Protein AF-A0A2K5D3Q5-F1 (afdb_monomer)

Solvent-accessible surface area (backbone atoms only — not comparable to full-atom values): 10890 Å² total; per-residue (Å²): 97,66,44,72,48,100,83,74,31,45,28,37,72,37,26,34,32,84,52,78,90,65,88,52,67,44,72,26,24,36,39,45,35,78,87,76,42,31,40,34,29,20,80,49,56,71,89,82,46,66,90,85,68,71,68,74,47,73,44,48,34,76,45,42,78,48,57,44,85,26,39,90,82,35,78,90,40,65,42,20,30,33,39,35,36,80,98,44,70,41,45,36,28,30,90,38,69,65,20,32,52,50,48,43,51,55,50,47,54,48,34,63,68,57,48,74,77,74,76,83,72,74,87,84,74,82,89,82,90,84,90,86,89,85,90,76,95,75,79,46,69,47,75,48,74,61,98,88,43,83,42,79,45,76,63,74,89,87,85,86,78,91,83,88,84,88,86,88,80,90,78,87,134

InterPro domains:
  IPR001849 Pleckstrin homology domain [PF00169] (10-112)
  IPR001849 Pleckstrin homology domain [PS50003] (7-112)
  IPR001849 Pleckstrin homology domain [SM00233] (8-114)
  IPR011993 PH-like domain superfamily [G3DSA:2.30.29.30] (9-110)
  IPR051707 Phosphoinositide-Interacting Signal Transduction Regulators [PTHR14336] (1-159)

Secondary structure (DSSP, 8-state):
--EE-TTS-EEEEEEE-SSTT----EEEEEEEETTTTEEEEESS-TTTSPTTPPPSEEEEGGGEEEEEE-TTT-TTSTTEEEEEETTEEEEEE-SSHHHHHHHHHHHHHHHHHHS---------S--------------EEEEEEETTEEEEEEE------------------

Structure (mmCIF, N/CA/C/O backbone):
data_AF-A0A2K5D3Q5-F1
#
_entry.id   AF-A0A2K5D3Q5-F1
#
loop_
_atom_site.group_PDB
_atom_site.id
_atom_site.type_symbol
_atom_site.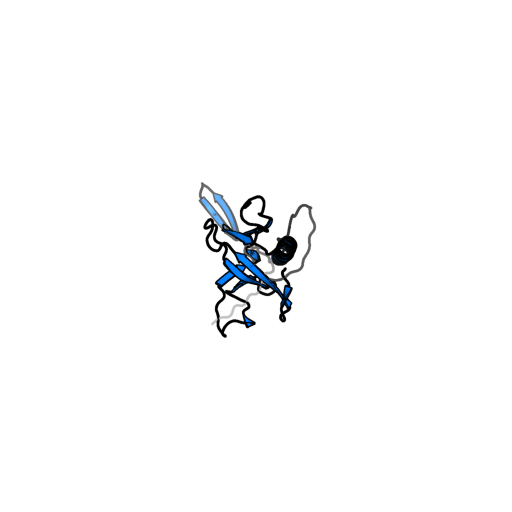label_atom_id
_atom_site.label_alt_id
_atom_site.label_comp_id
_atom_site.label_asym_id
_atom_site.label_entity_id
_atom_site.label_seq_id
_atom_site.pdbx_PDB_ins_code
_atom_site.Cartn_x
_atom_site.Cartn_y
_atom_site.Cartn_z
_atom_site.occupancy
_atom_site.B_iso_or_equiv
_atom_site.auth_seq_id
_atom_site.auth_comp_id
_atom_site.auth_asym_id
_atom_site.auth_atom_id
_atom_site.pdbx_PDB_model_num
ATOM 1 N N . MET A 1 1 ? 4.544 7.519 -7.514 1.00 85.88 1 MET A N 1
ATOM 2 C CA . MET A 1 1 ? 3.302 8.235 -7.151 1.00 85.88 1 MET A CA 1
ATOM 3 C C . MET A 1 1 ? 2.091 7.379 -7.512 1.00 85.88 1 MET A C 1
ATOM 5 O O . MET A 1 1 ? 2.106 6.798 -8.604 1.00 85.88 1 MET A O 1
ATOM 9 N N . PRO A 1 2 ? 1.068 7.256 -6.643 1.00 93.38 2 PRO A N 1
ATOM 10 C CA . PRO A 1 2 ? -0.207 6.650 -7.013 1.00 93.38 2 PRO A CA 1
ATOM 11 C C . PRO A 1 2 ? -0.912 7.477 -8.096 1.00 93.38 2 PRO A C 1
ATOM 13 O O . PRO A 1 2 ? -0.854 8.702 -8.100 1.00 93.38 2 PRO A O 1
ATOM 16 N N . TYR A 1 3 ? -1.622 6.817 -9.004 1.00 95.69 3 TYR A N 1
ATOM 17 C CA . TYR A 1 3 ? -2.413 7.457 -10.054 1.00 95.69 3 TYR A CA 1
ATOM 18 C C . TYR A 1 3 ? -3.775 6.780 -10.205 1.00 95.69 3 TYR A C 1
ATOM 20 O O . TYR A 1 3 ? -4.036 5.727 -9.626 1.00 95.69 3 TYR A O 1
ATOM 28 N N . VAL A 1 4 ? -4.674 7.396 -10.969 1.00 95.12 4 VAL A N 1
ATOM 29 C CA . VAL A 1 4 ? -6.028 6.875 -11.191 1.00 95.12 4 VAL A CA 1
ATOM 30 C C . VAL A 1 4 ? -6.064 6.034 -12.470 1.00 95.12 4 VAL A C 1
ATOM 32 O O . VAL A 1 4 ? -5.652 6.504 -13.529 1.00 95.12 4 VAL A O 1
ATOM 35 N N . ASP A 1 5 ? -6.543 4.790 -12.384 1.00 91.19 5 ASP A N 1
ATOM 36 C CA . ASP A 1 5 ? -6.741 3.924 -13.550 1.00 91.19 5 ASP A CA 1
ATOM 37 C C . ASP A 1 5 ? -8.008 4.293 -14.349 1.00 91.19 5 ASP A C 1
ATOM 39 O O . ASP A 1 5 ? -8.815 5.141 -13.965 1.00 91.19 5 ASP A O 1
ATOM 43 N N . ARG A 1 6 ? -8.237 3.600 -15.473 1.00 90.12 6 ARG A N 1
ATOM 44 C CA . ARG A 1 6 ? -9.434 3.793 -16.320 1.00 90.12 6 ARG A CA 1
ATOM 45 C C . ARG A 1 6 ? -10.759 3.471 -15.613 1.00 90.12 6 ARG A C 1
ATOM 47 O O . ARG A 1 6 ? -11.814 3.826 -16.125 1.00 90.12 6 ARG A O 1
ATOM 54 N N . GLN A 1 7 ? -10.718 2.781 -14.475 1.00 89.38 7 GLN A N 1
ATOM 55 C CA . GLN A 1 7 ? -11.885 2.413 -13.672 1.00 89.38 7 GLN A CA 1
ATOM 56 C C . GLN A 1 7 ? -12.115 3.395 -12.511 1.00 89.38 7 GLN A C 1
ATOM 58 O O . GLN A 1 7 ? -12.991 3.162 -11.678 1.00 89.38 7 GLN A O 1
ATOM 63 N N . ASN A 1 8 ? -11.383 4.514 -12.476 1.00 92.25 8 ASN A N 1
ATOM 64 C CA . ASN A 1 8 ? -11.398 5.503 -11.398 1.00 92.25 8 ASN A CA 1
ATOM 65 C C . ASN A 1 8 ? -10.928 4.952 -10.042 1.00 92.25 8 ASN A C 1
ATOM 67 O O . ASN A 1 8 ? -11.398 5.395 -8.992 1.00 92.25 8 ASN A O 1
ATOM 71 N N . ARG A 1 9 ? -10.001 3.989 -10.049 1.00 95.12 9 ARG A N 1
ATOM 72 C CA . ARG A 1 9 ? -9.375 3.449 -8.836 1.00 95.12 9 ARG A CA 1
ATOM 73 C C . ARG A 1 9 ? -7.964 3.982 -8.696 1.00 95.12 9 ARG A C 1
ATOM 75 O O . ARG A 1 9 ? -7.273 4.194 -9.688 1.00 95.12 9 ARG A O 1
ATOM 82 N N . ILE A 1 10 ? -7.529 4.177 -7.458 1.00 96.94 10 ILE A N 1
ATOM 83 C CA . ILE A 1 10 ? -6.165 4.624 -7.174 1.00 96.94 10 ILE A CA 1
ATOM 84 C C . ILE A 1 10 ? -5.244 3.405 -7.259 1.00 96.94 10 ILE A C 1
ATOM 86 O O . ILE A 1 10 ? -5.548 2.362 -6.689 1.00 96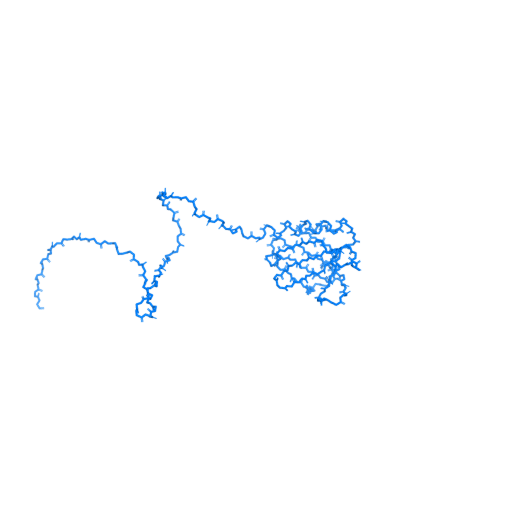.94 10 ILE A O 1
ATOM 90 N N . CYS A 1 11 ? -4.134 3.505 -7.975 1.00 97.44 11 CYS A N 1
ATOM 91 C CA . CYS A 1 11 ? -3.243 2.386 -8.251 1.00 97.44 11 CYS A CA 1
ATOM 92 C C . CYS A 1 11 ? -1.793 2.841 -8.441 1.00 97.44 11 CYS A C 1
ATOM 94 O O . CYS A 1 11 ? -1.518 4.022 -8.640 1.00 97.44 11 CYS A O 1
ATOM 96 N N . GLY A 1 12 ? -0.850 1.907 -8.375 1.00 97.44 12 GLY A N 1
ATOM 97 C CA . GLY A 1 12 ? 0.566 2.193 -8.589 1.00 97.44 12 GLY A CA 1
ATOM 98 C C . GLY A 1 12 ? 1.470 1.104 -8.027 1.00 97.44 12 GLY A C 1
ATOM 99 O O . GLY A 1 12 ? 1.002 0.157 -7.398 1.00 97.44 12 GLY A O 1
ATOM 100 N N . PHE A 1 13 ? 2.773 1.226 -8.267 1.00 97.62 13 PHE A N 1
ATOM 101 C CA . PHE A 1 13 ? 3.750 0.279 -7.738 1.00 97.62 13 PHE A CA 1
ATOM 102 C C . PHE A 1 13 ? 4.190 0.662 -6.329 1.00 97.62 13 PHE A C 1
ATOM 104 O O . PHE A 1 13 ? 4.435 1.833 -6.054 1.00 97.62 13 PHE A O 1
ATOM 111 N N . LEU A 1 14 ? 4.328 -0.350 -5.480 1.00 97.75 14 LEU A N 1
ATOM 112 C CA . LEU A 1 14 ? 4.961 -0.277 -4.169 1.00 97.75 14 LEU A CA 1
ATOM 113 C C . LEU A 1 14 ? 5.770 -1.554 -3.961 1.00 97.75 14 LEU A C 1
ATOM 115 O O . LEU A 1 14 ? 5.435 -2.602 -4.526 1.00 97.75 14 LEU A O 1
ATOM 119 N N . ASP A 1 15 ? 6.777 -1.488 -3.103 1.00 96.94 15 ASP A N 1
ATOM 120 C CA . ASP A 1 15 ? 7.485 -2.683 -2.665 1.00 96.94 15 ASP A CA 1
ATOM 121 C C . ASP A 1 15 ? 6.948 -3.109 -1.294 1.00 96.94 15 ASP A C 1
ATOM 123 O O . ASP A 1 15 ? 6.859 -2.293 -0.382 1.00 96.94 15 ASP A O 1
ATOM 127 N N . ILE A 1 16 ? 6.551 -4.372 -1.133 1.00 96.00 16 ILE A N 1
ATOM 128 C CA . ILE A 1 16 ? 5.936 -4.892 0.100 1.00 96.00 16 ILE A CA 1
ATOM 129 C C . ILE A 1 16 ? 6.793 -5.981 0.740 1.00 96.00 16 ILE A C 1
ATOM 131 O O . ILE A 1 16 ? 7.291 -6.885 0.067 1.00 96.00 16 ILE A O 1
ATOM 135 N N . GLU A 1 17 ? 6.925 -5.917 2.062 1.00 94.19 17 GLU A N 1
ATOM 136 C CA . GLU A 1 17 ? 7.474 -6.995 2.884 1.00 94.19 17 GLU A CA 1
ATOM 137 C C . GLU A 1 17 ? 6.358 -8.026 3.162 1.00 94.19 17 GLU A C 1
ATOM 139 O O . GLU A 1 17 ? 5.631 -7.924 4.148 1.00 94.19 17 GLU A O 1
ATOM 144 N N . GLU A 1 18 ? 6.165 -8.999 2.257 1.00 87.75 18 GLU A N 1
ATOM 145 C CA . GLU A 1 18 ? 5.078 -9.999 2.368 1.00 87.75 18 GLU A CA 1
ATOM 146 C C . GLU A 1 18 ? 5.232 -10.892 3.615 1.00 87.75 18 GLU A C 1
ATOM 148 O O . GLU A 1 18 ? 4.247 -11.231 4.279 1.00 87.75 18 GLU A O 1
ATOM 153 N N . ASN A 1 19 ? 6.481 -11.228 3.949 1.00 85.62 19 ASN A N 1
ATOM 154 C CA . ASN A 1 19 ? 6.847 -11.996 5.134 1.00 85.62 19 ASN A CA 1
ATOM 155 C C . ASN A 1 19 ? 7.396 -11.051 6.201 1.00 85.62 19 ASN A C 1
ATOM 157 O O . ASN A 1 19 ? 8.469 -10.469 6.018 1.00 85.62 19 ASN A O 1
ATOM 161 N N . GLU A 1 20 ? 6.678 -10.928 7.316 1.00 81.75 20 GLU A N 1
ATOM 162 C CA . GLU A 1 20 ? 7.054 -10.041 8.416 1.00 81.75 20 GLU A CA 1
ATOM 163 C C . GLU A 1 20 ? 8.479 -10.347 8.909 1.00 81.75 20 GLU A C 1
ATOM 165 O O . GLU A 1 20 ? 8.831 -11.501 9.149 1.00 81.75 20 GLU A O 1
ATOM 170 N N . ASN A 1 21 ? 9.298 -9.304 9.058 1.00 83.06 21 ASN A N 1
ATOM 171 C CA . ASN A 1 21 ? 10.696 -9.371 9.502 1.00 83.06 21 ASN A CA 1
ATOM 172 C C . ASN A 1 21 ? 11.665 -10.098 8.559 1.00 83.06 21 ASN A C 1
ATOM 174 O O . ASN A 1 21 ? 12.808 -10.345 8.943 1.00 83.06 21 ASN A O 1
ATOM 178 N N . SER A 1 22 ? 11.262 -10.393 7.323 1.00 86.50 22 SER A N 1
ATOM 179 C CA . SER A 1 22 ? 12.184 -10.922 6.313 1.00 86.50 22 SER A CA 1
ATOM 180 C C . SER A 1 22 ? 13.209 -9.887 5.845 1.00 86.50 22 SER A C 1
ATOM 182 O O . SER A 1 22 ? 14.275 -10.259 5.358 1.00 86.50 22 SER A O 1
ATOM 184 N N . GLY A 1 23 ? 12.883 -8.593 5.943 1.00 84.88 23 GLY A N 1
ATOM 185 C CA . GLY A 1 23 ? 13.668 -7.507 5.359 1.00 84.88 23 GLY A CA 1
ATOM 186 C C . GLY A 1 23 ? 13.703 -7.524 3.826 1.00 84.88 23 GLY A C 1
ATOM 187 O O . GLY A 1 23 ? 14.443 -6.741 3.235 1.00 84.88 23 GLY A O 1
ATOM 188 N N . LYS A 1 24 ? 12.928 -8.405 3.176 1.00 91.06 24 LYS A N 1
ATOM 189 C CA . LYS A 1 24 ? 12.865 -8.536 1.721 1.00 91.06 24 LYS A CA 1
ATOM 190 C C . LYS A 1 24 ? 11.586 -7.893 1.204 1.00 91.06 24 LYS A C 1
ATOM 192 O O . LYS A 1 24 ? 10.490 -8.387 1.462 1.00 91.06 24 LYS A O 1
ATOM 197 N N . PHE A 1 25 ? 11.752 -6.837 0.419 1.00 94.62 25 PHE A N 1
ATOM 198 C CA . PHE A 1 25 ? 10.654 -6.148 -0.243 1.00 94.62 25 PHE A CA 1
ATOM 199 C C . PHE A 1 25 ? 10.490 -6.654 -1.678 1.00 94.62 25 PHE A C 1
ATOM 201 O O . PHE A 1 25 ? 11.468 -6.884 -2.393 1.00 94.62 25 PHE A O 1
ATOM 208 N N . LEU A 1 26 ? 9.243 -6.884 -2.081 1.00 95.94 26 LEU A N 1
ATOM 209 C CA . LEU A 1 26 ? 8.881 -7.352 -3.413 1.00 95.94 26 LEU A CA 1
ATOM 210 C C . LEU A 1 26 ? 8.027 -6.301 -4.106 1.00 95.94 26 LEU A C 1
ATOM 212 O O . LEU A 1 26 ? 6.996 -5.893 -3.573 1.00 95.94 26 LEU A O 1
ATOM 216 N N . ARG A 1 27 ? 8.429 -5.918 -5.317 1.00 97.12 27 ARG A N 1
ATOM 217 C CA . ARG A 1 27 ? 7.672 -4.981 -6.141 1.00 97.12 27 ARG A CA 1
ATOM 218 C C . ARG A 1 27 ? 6.347 -5.590 -6.575 1.00 97.12 27 ARG A C 1
ATOM 220 O O . ARG A 1 27 ? 6.310 -6.699 -7.124 1.00 97.12 27 ARG A O 1
ATOM 227 N N . ARG A 1 28 ? 5.259 -4.866 -6.321 1.00 97.69 28 ARG A N 1
ATOM 228 C CA . ARG A 1 28 ? 3.891 -5.262 -6.666 1.00 97.69 28 ARG A CA 1
ATOM 229 C C . ARG A 1 28 ? 3.099 -4.073 -7.177 1.00 97.69 28 ARG A C 1
ATOM 231 O O . ARG A 1 28 ? 3.346 -2.929 -6.799 1.00 97.69 28 ARG A O 1
ATOM 238 N N . TYR A 1 29 ? 2.127 -4.359 -8.033 1.00 97.56 29 TYR A N 1
ATOM 239 C CA . TYR A 1 29 ? 1.176 -3.364 -8.506 1.00 97.56 29 TYR A CA 1
ATOM 240 C C . TYR A 1 29 ? -0.052 -3.360 -7.603 1.00 97.56 29 TYR A C 1
ATOM 242 O O . TYR A 1 29 ? -0.800 -4.338 -7.576 1.00 97.56 29 TYR A O 1
ATOM 250 N N . PHE A 1 30 ? -0.250 -2.275 -6.864 1.00 98.06 30 PHE A N 1
ATOM 251 C CA . PHE A 1 30 ? -1.348 -2.095 -5.927 1.00 98.06 30 PHE A CA 1
ATOM 252 C C . PHE A 1 30 ? -2.527 -1.378 -6.572 1.00 98.06 30 PHE A C 1
ATOM 254 O O . PHE A 1 30 ? -2.361 -0.473 -7.389 1.00 98.06 30 PHE A O 1
ATOM 261 N N . ILE A 1 31 ? -3.727 -1.766 -6.152 1.00 97.56 31 ILE A N 1
ATOM 262 C CA . ILE A 1 31 ? -4.995 -1.139 -6.504 1.00 97.56 31 ILE A CA 1
ATOM 263 C C . ILE A 1 31 ? -5.784 -0.941 -5.211 1.00 97.56 31 ILE A C 1
ATOM 265 O O . ILE A 1 31 ? -6.066 -1.890 -4.477 1.00 97.56 31 ILE A O 1
ATOM 269 N N . LEU A 1 32 ? -6.136 0.309 -4.946 1.00 97.25 32 LEU A N 1
ATOM 270 C CA . LEU A 1 32 ? -7.045 0.735 -3.899 1.00 97.25 32 LEU A CA 1
ATOM 271 C C . LEU A 1 32 ? -8.449 0.857 -4.488 1.00 97.25 32 LEU A C 1
ATOM 273 O O . LEU A 1 32 ? -8.777 1.828 -5.175 1.00 97.25 32 LEU A O 1
ATOM 277 N N . ASP A 1 33 ? -9.270 -0.145 -4.196 1.00 94.50 33 ASP A N 1
ATOM 278 C CA . ASP A 1 33 ? -10.668 -0.204 -4.585 1.00 94.50 33 ASP A CA 1
ATOM 279 C C . ASP A 1 33 ? -11.549 0.171 -3.390 1.00 94.50 33 ASP A C 1
ATOM 281 O O . ASP A 1 33 ? -11.832 -0.633 -2.501 1.00 94.50 33 ASP A O 1
ATOM 285 N N . THR A 1 34 ? -11.963 1.436 -3.350 1.00 91.38 34 THR A N 1
ATOM 286 C CA . THR A 1 34 ? -12.834 1.955 -2.289 1.00 91.38 34 THR A CA 1
ATOM 287 C C . THR A 1 34 ? -14.276 1.475 -2.412 1.00 91.38 34 THR A C 1
ATOM 289 O O . THR A 1 34 ? -15.015 1.570 -1.436 1.00 91.38 34 THR A O 1
ATOM 292 N N . ARG A 1 35 ? -14.692 0.970 -3.582 1.00 89.44 35 ARG A N 1
ATOM 293 C CA . ARG A 1 35 ? -16.045 0.437 -3.797 1.00 89.44 35 ARG A CA 1
ATOM 294 C C . ARG A 1 35 ? -16.152 -0.977 -3.241 1.00 89.44 35 ARG A C 1
ATOM 296 O O . ARG A 1 35 ? -17.113 -1.285 -2.550 1.00 89.44 35 ARG A O 1
ATOM 303 N N . GLU A 1 36 ? -15.122 -1.782 -3.481 1.00 91.44 36 GLU A N 1
ATOM 304 C CA . GLU A 1 36 ? -15.021 -3.166 -3.005 1.00 91.44 36 GLU A CA 1
ATOM 305 C C . GLU A 1 36 ? -14.371 -3.292 -1.614 1.00 91.44 36 GLU A C 1
ATOM 307 O O . GLU A 1 36 ? -14.044 -4.399 -1.183 1.00 91.44 36 GLU A O 1
ATOM 312 N N . ASP A 1 37 ? -14.142 -2.173 -0.916 1.00 94.06 37 ASP A N 1
ATOM 313 C CA . ASP A 1 37 ? -13.501 -2.134 0.406 1.00 94.06 37 ASP A CA 1
ATOM 314 C C . ASP A 1 37 ? -12.176 -2.926 0.447 1.00 94.06 37 ASP A C 1
ATOM 316 O O . ASP A 1 37 ? -11.878 -3.658 1.393 1.00 94.06 37 ASP A O 1
ATOM 320 N N . SER A 1 38 ? -11.354 -2.825 -0.602 1.00 95.81 38 SER A N 1
ATOM 321 C CA . SER A 1 38 ? -10.152 -3.653 -0.711 1.00 95.81 38 SER A CA 1
ATOM 322 C C . SER A 1 38 ? -8.924 -2.918 -1.235 1.00 95.81 38 SER A C 1
ATOM 324 O O . SER A 1 38 ? -8.971 -2.110 -2.159 1.00 95.81 38 SER A O 1
ATOM 326 N N . PHE A 1 39 ? -7.785 -3.241 -0.630 1.00 97.38 39 PHE A N 1
ATOM 327 C CA . PHE A 1 39 ? -6.457 -2.910 -1.114 1.00 97.38 39 PHE A CA 1
ATOM 328 C C . PHE A 1 39 ? -5.795 -4.197 -1.598 1.00 97.38 39 PHE A C 1
ATOM 330 O O . PHE A 1 39 ? -5.470 -5.082 -0.803 1.00 97.38 39 PHE A O 1
ATOM 337 N N . VAL A 1 40 ? -5.668 -4.338 -2.913 1.00 97.19 40 VAL A N 1
ATOM 338 C CA . VAL A 1 40 ? -5.221 -5.572 -3.572 1.00 97.19 40 VAL A CA 1
ATOM 339 C C . VAL A 1 40 ? -3.939 -5.331 -4.343 1.00 97.19 40 VAL A C 1
ATOM 341 O O . VAL A 1 40 ? -3.686 -4.212 -4.783 1.00 97.19 40 VAL A O 1
ATOM 344 N N . TRP A 1 41 ? -3.141 -6.377 -4.542 1.00 97.62 41 TRP A N 1
ATOM 345 C CA . TRP A 1 41 ? -1.928 -6.265 -5.343 1.00 97.62 41 TRP A CA 1
ATOM 346 C C . TRP A 1 41 ? -1.642 -7.485 -6.207 1.00 97.62 41 TRP A C 1
ATOM 348 O O . TRP A 1 41 ? -2.027 -8.615 -5.897 1.00 97.62 41 TRP A O 1
ATOM 358 N N . TYR A 1 42 ? -0.946 -7.226 -7.309 1.00 97.06 42 TYR A N 1
ATOM 359 C CA . TYR A 1 42 ? -0.615 -8.172 -8.36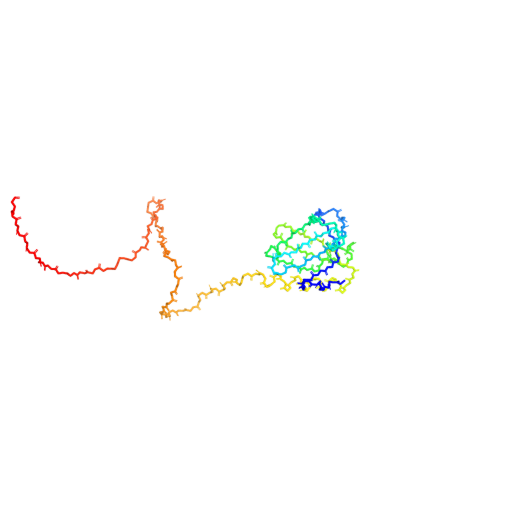9 1.00 97.06 42 TYR A CA 1
ATOM 360 C C . TYR A 1 42 ? 0.893 -8.165 -8.647 1.00 97.06 42 TYR A C 1
ATOM 362 O O . TYR A 1 42 ? 1.616 -7.273 -8.197 1.00 97.06 42 TYR A O 1
ATOM 370 N N . MET A 1 43 ? 1.367 -9.164 -9.397 1.00 96.19 43 MET A N 1
ATOM 371 C CA . MET A 1 43 ? 2.765 -9.228 -9.848 1.00 96.19 43 MET A CA 1
ATOM 372 C C . MET A 1 43 ? 3.140 -8.025 -10.728 1.00 96.19 43 MET A C 1
ATOM 374 O O . MET A 1 43 ? 4.253 -7.524 -10.633 1.00 96.19 43 MET A O 1
ATOM 378 N N . ASP A 1 44 ? 2.194 -7.549 -11.538 1.00 95.75 44 ASP A N 1
ATOM 379 C CA . ASP A 1 44 ? 2.292 -6.377 -12.414 1.00 95.75 44 ASP A CA 1
ATOM 380 C C . ASP A 1 44 ? 0.875 -5.794 -12.597 1.00 95.75 44 ASP A C 1
ATOM 382 O O . ASP A 1 44 ? -0.094 -6.326 -12.048 1.00 95.75 44 ASP A O 1
ATOM 386 N N . ASN A 1 45 ? 0.726 -4.715 -13.359 1.00 94.00 45 ASN A N 1
ATOM 387 C CA . ASN A 1 45 ? -0.560 -4.173 -13.766 1.00 94.00 45 ASN A CA 1
ATOM 388 C C . ASN A 1 45 ? -1.424 -5.286 -14.395 1.00 94.00 45 ASN A C 1
ATOM 390 O O . ASN A 1 45 ? -1.007 -5.870 -15.396 1.00 94.00 45 ASN A O 1
ATOM 394 N N . PRO A 1 46 ? -2.638 -5.563 -13.876 1.00 92.38 46 PRO A N 1
ATOM 395 C CA . PRO A 1 46 ? -3.526 -6.594 -14.415 1.00 92.38 46 PRO A CA 1
ATOM 396 C C . PRO A 1 46 ? -3.819 -6.484 -15.915 1.00 92.38 46 PRO A C 1
ATOM 398 O O . PRO A 1 46 ? -4.155 -7.486 -16.532 1.00 92.38 46 PRO A O 1
ATOM 401 N N . GLN A 1 47 ? -3.687 -5.293 -16.511 1.00 90.25 47 GLN A N 1
ATOM 402 C CA . GLN A 1 47 ? -3.842 -5.095 -17.959 1.00 90.25 47 GLN A CA 1
ATOM 403 C C . GLN A 1 47 ? -2.678 -5.671 -18.781 1.00 90.25 47 GLN A C 1
ATOM 405 O O . GLN A 1 47 ? -2.862 -5.984 -19.952 1.00 90.25 47 GLN A O 1
ATOM 410 N N . ASN A 1 48 ? -1.502 -5.816 -18.169 1.00 92.44 48 ASN A N 1
ATOM 411 C CA . ASN A 1 48 ? -0.306 -6.393 -18.783 1.00 92.44 48 ASN A CA 1
ATOM 412 C C . ASN A 1 48 ? -0.187 -7.903 -18.519 1.00 92.44 48 ASN A C 1
ATOM 414 O O . ASN A 1 48 ? 0.70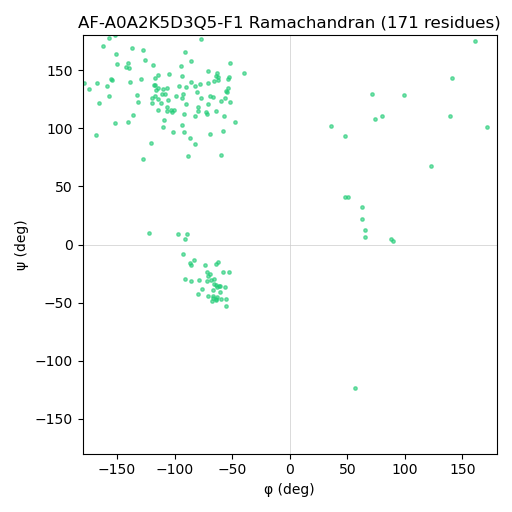3 -8.555 -19.062 1.00 92.44 48 ASN A O 1
ATOM 418 N N . LEU A 1 49 ? -1.046 -8.461 -17.661 1.00 92.56 49 LEU A N 1
ATOM 419 C CA . LEU A 1 49 ? -1.002 -9.863 -17.264 1.00 92.56 49 LEU A CA 1
ATOM 420 C C . LEU A 1 49 ? -1.938 -10.727 -18.128 1.00 92.56 49 LEU A C 1
ATOM 422 O O . LEU A 1 49 ? -2.960 -10.238 -18.616 1.00 92.56 49 LEU A O 1
ATOM 426 N N . PRO A 1 50 ? -1.644 -12.033 -18.281 1.00 93.31 50 PRO A N 1
ATOM 427 C CA . PRO A 1 50 ? -2.553 -12.974 -18.924 1.00 93.31 50 PRO A CA 1
ATOM 428 C C . PRO A 1 50 ? -3.941 -12.954 -18.279 1.00 93.31 50 PRO A C 1
ATOM 430 O O . PRO A 1 50 ? -4.068 -12.861 -17.051 1.00 93.31 50 PRO A O 1
ATOM 433 N N . SER A 1 51 ? -4.984 -13.093 -19.098 1.00 90.06 51 SER A N 1
ATOM 434 C CA . SER A 1 51 ? -6.362 -13.178 -18.615 1.00 90.06 51 SER A CA 1
ATOM 435 C C . SER A 1 51 ? -6.505 -14.300 -17.582 1.00 90.06 51 SER A C 1
ATOM 437 O O . SER A 1 51 ? -6.058 -15.421 -17.805 1.00 90.06 51 SER A O 1
ATOM 439 N N . GLY A 1 52 ? -7.124 -13.990 -16.441 1.00 85.88 52 GLY A N 1
ATOM 440 C CA . GLY A 1 52 ? -7.282 -14.935 -15.331 1.00 85.88 52 GLY A CA 1
ATOM 441 C C . GLY A 1 52 ? -6.124 -14.960 -14.328 1.00 85.88 52 GLY A C 1
ATOM 442 O O . GLY A 1 52 ? -6.161 -15.761 -13.399 1.00 85.88 52 GLY A O 1
ATOM 443 N N . SER A 1 53 ? -5.120 -14.085 -14.464 1.00 91.62 53 SER A N 1
ATOM 444 C CA . SER A 1 53 ? -4.056 -13.955 -13.460 1.00 91.62 53 SER A CA 1
ATOM 445 C C . SER A 1 53 ? -4.618 -13.572 -12.088 1.00 91.62 53 SER A C 1
ATOM 447 O O . SER A 1 53 ? -5.283 -12.546 -11.929 1.00 91.62 53 SER A O 1
ATOM 449 N N . SER A 1 54 ? -4.321 -14.393 -11.082 1.00 92.00 54 SER A N 1
ATOM 450 C CA . SER A 1 54 ? -4.748 -14.160 -9.704 1.00 92.00 54 SER A CA 1
ATOM 451 C C . SER A 1 54 ? -4.001 -12.992 -9.061 1.00 92.00 54 SER A C 1
ATOM 453 O O . SER A 1 54 ? -2.820 -12.751 -9.323 1.00 92.00 54 SER A O 1
ATOM 455 N N . ARG A 1 55 ? -4.684 -12.303 -8.144 1.00 94.44 55 ARG A N 1
ATOM 456 C CA . ARG A 1 55 ? -4.043 -11.368 -7.210 1.00 94.44 55 ARG A CA 1
ATOM 457 C C . ARG A 1 55 ? -3.047 -12.103 -6.314 1.00 94.44 55 ARG A C 1
ATOM 459 O O . ARG A 1 55 ? -3.306 -13.229 -5.896 1.00 94.44 55 ARG A O 1
ATOM 466 N N . VAL A 1 56 ? -1.943 -11.436 -5.991 1.00 95.81 56 VAL A N 1
ATOM 467 C CA . VAL A 1 56 ? -0.917 -11.950 -5.072 1.00 95.81 56 VAL A CA 1
ATOM 468 C C . VAL A 1 56 ? -1.393 -11.825 -3.629 1.00 95.81 56 VAL A C 1
ATOM 470 O O . VAL A 1 56 ? -1.192 -12.729 -2.823 1.00 95.81 56 VAL A O 1
ATOM 473 N N . GLY A 1 57 ? -2.084 -10.732 -3.308 1.00 95.25 57 GLY A N 1
ATOM 474 C CA . GLY A 1 57 ? -2.671 -10.542 -1.993 1.00 95.25 57 GLY A CA 1
ATOM 475 C C . GLY A 1 57 ? -3.747 -9.467 -1.963 1.00 95.25 57 GLY A C 1
ATOM 476 O O . GLY A 1 57 ? -4.010 -8.772 -2.950 1.00 95.25 57 GLY A O 1
ATOM 477 N N . ALA A 1 58 ? -4.430 -9.402 -0.825 1.00 95.88 58 ALA A N 1
ATOM 478 C CA . ALA A 1 58 ? -5.534 -8.492 -0.583 1.00 95.88 58 ALA A CA 1
ATOM 479 C C . ALA A 1 58 ? -5.702 -8.220 0.909 1.00 95.88 58 ALA A C 1
ATOM 481 O O . ALA A 1 58 ? -5.590 -9.131 1.731 1.00 95.88 58 ALA A O 1
ATOM 482 N N . ILE A 1 59 ? -6.038 -6.979 1.242 1.00 95.88 59 ILE A N 1
ATOM 483 C CA . ILE A 1 59 ? -6.367 -6.534 2.595 1.00 95.88 59 ILE A CA 1
ATOM 484 C C . ILE A 1 59 ? -7.647 -5.709 2.505 1.00 95.88 59 ILE A C 1
ATOM 486 O O . ILE A 1 59 ? -7.737 -4.799 1.684 1.00 95.88 59 ILE A O 1
ATOM 490 N N . LYS A 1 60 ? -8.652 -6.026 3.327 1.00 95.00 60 LYS A N 1
ATOM 491 C CA . LYS A 1 60 ? -9.869 -5.208 3.396 1.00 95.00 60 LYS A CA 1
ATOM 492 C C . LYS A 1 60 ? -9.578 -3.879 4.071 1.00 95.00 60 LYS A C 1
ATOM 494 O O . LYS A 1 60 ? -8.878 -3.867 5.087 1.00 95.00 60 LYS A O 1
ATOM 499 N N . LEU A 1 61 ? -10.139 -2.785 3.560 1.00 95.19 61 LEU A N 1
ATOM 500 C CA . LEU A 1 61 ? -9.871 -1.467 4.135 1.00 95.19 61 LEU A CA 1
ATOM 501 C C . LEU A 1 61 ? -10.442 -1.362 5.549 1.00 95.19 61 LEU A C 1
ATOM 503 O O . LEU A 1 61 ? -9.779 -0.795 6.411 1.00 95.19 61 LEU A O 1
ATOM 507 N N . THR A 1 62 ? -11.574 -2.012 5.837 1.00 93.00 62 THR A N 1
ATOM 508 C CA . THR A 1 62 ? -12.120 -2.117 7.204 1.00 93.00 62 THR A CA 1
ATOM 509 C C . THR A 1 62 ? -11.178 -2.769 8.215 1.00 93.00 62 THR A C 1
ATOM 511 O O . THR A 1 62 ? -11.349 -2.588 9.417 1.00 93.00 62 THR A O 1
ATOM 514 N N . TYR A 1 63 ? -10.221 -3.589 7.769 1.00 94.81 63 TYR A N 1
ATOM 515 C CA . TYR A 1 63 ? -9.263 -4.228 8.675 1.00 94.81 63 TYR A CA 1
ATOM 516 C C . TYR A 1 63 ? -8.063 -3.344 8.974 1.00 94.81 63 TYR A C 1
ATOM 518 O O . TYR A 1 63 ? -7.366 -3.603 9.954 1.00 94.81 63 TYR A O 1
ATOM 526 N N . ILE A 1 64 ? -7.823 -2.317 8.161 1.00 95.69 64 ILE A N 1
ATOM 527 C CA . ILE A 1 64 ? -6.725 -1.381 8.351 1.00 95.69 64 ILE A CA 1
ATOM 528 C C . ILE A 1 64 ? -7.132 -0.367 9.420 1.00 95.69 64 ILE A C 1
ATOM 530 O O . ILE A 1 64 ? -8.026 0.448 9.218 1.00 95.69 64 ILE A O 1
ATOM 534 N N . SER A 1 65 ? -6.441 -0.388 10.555 1.00 94.69 65 SER A N 1
ATOM 535 C CA . SER A 1 65 ? -6.710 0.521 11.672 1.00 94.69 65 SER A CA 1
ATOM 536 C C . SER A 1 65 ? -5.897 1.811 11.599 1.00 94.69 65 SER A C 1
ATOM 538 O O . SER A 1 65 ? -6.332 2.850 12.092 1.00 94.69 65 SER A O 1
ATOM 540 N N . LYS A 1 66 ? -4.695 1.761 11.010 1.00 95.19 66 LYS A N 1
ATOM 541 C CA . LYS A 1 66 ? -3.790 2.912 10.938 1.00 95.19 66 LYS A CA 1
ATOM 542 C C . LYS A 1 66 ? -2.767 2.763 9.822 1.00 95.19 66 LYS A C 1
ATOM 544 O O . LYS A 1 66 ? -2.110 1.725 9.729 1.00 95.19 66 LYS A O 1
ATOM 549 N N . VAL A 1 67 ? -2.549 3.845 9.078 1.00 97.38 67 VAL A N 1
ATOM 550 C CA . VAL A 1 67 ? -1.468 3.979 8.093 1.00 97.38 67 VAL A CA 1
ATOM 551 C C . VAL A 1 67 ? -0.573 5.151 8.487 1.00 97.38 67 VAL A C 1
ATOM 553 O O . VAL A 1 67 ? -1.067 6.257 8.712 1.00 97.38 67 VAL A O 1
ATOM 556 N N . SER A 1 68 ? 0.734 4.922 8.609 1.00 97.00 68 SER A N 1
ATOM 557 C CA . SER A 1 68 ? 1.689 5.954 9.034 1.00 97.00 68 SER A CA 1
ATOM 558 C C . SER A 1 68 ? 3.078 5.754 8.444 1.00 97.00 68 SER A C 1
ATOM 560 O O . SER A 1 68 ? 3.475 4.625 8.175 1.00 97.00 68 SER A O 1
ATOM 562 N N . ASP A 1 69 ? 3.838 6.841 8.337 1.00 96.44 69 ASP A N 1
ATOM 563 C CA . ASP A 1 69 ? 5.269 6.812 8.023 1.00 96.44 69 ASP A CA 1
ATOM 564 C C . ASP A 1 69 ? 6.029 5.884 8.993 1.00 96.44 69 ASP A C 1
ATOM 566 O O . ASP A 1 69 ? 5.799 5.895 10.208 1.00 96.44 69 ASP A O 1
ATOM 570 N N . ALA A 1 70 ? 6.903 5.049 8.437 1.00 94.62 70 ALA A N 1
ATOM 571 C CA . ALA A 1 70 ? 7.715 4.064 9.137 1.00 94.62 70 ALA A CA 1
ATOM 572 C C . ALA A 1 70 ? 9.222 4.255 8.899 1.00 94.62 70 ALA A C 1
ATOM 574 O O . ALA A 1 70 ? 10.008 3.425 9.351 1.00 94.62 70 ALA A O 1
ATOM 575 N N . THR A 1 71 ? 9.651 5.356 8.280 1.00 89.75 71 THR A N 1
ATOM 576 C CA . THR A 1 71 ? 11.062 5.670 7.992 1.00 89.75 71 THR A CA 1
ATOM 577 C C . THR A 1 71 ? 11.909 5.667 9.269 1.00 89.75 71 THR A C 1
ATOM 579 O O . THR A 1 71 ? 13.028 5.162 9.293 1.00 89.75 71 THR A O 1
ATOM 582 N N . LYS A 1 72 ? 11.341 6.132 10.392 1.00 87.81 72 LYS A N 1
ATOM 583 C CA . LYS A 1 72 ? 11.995 6.078 11.716 1.00 87.81 72 LYS A CA 1
ATOM 584 C C . LYS A 1 72 ? 12.089 4.664 12.302 1.00 87.81 72 LYS A C 1
ATOM 586 O O . LYS A 1 72 ? 12.969 4.400 13.113 1.00 87.81 72 LYS A O 1
ATOM 591 N N . LEU A 1 73 ? 11.171 3.770 11.931 1.00 86.81 73 LEU A N 1
ATOM 592 C CA . LEU A 1 73 ? 11.126 2.382 12.410 1.00 86.81 73 LEU A CA 1
ATOM 593 C C . LEU A 1 73 ? 12.024 1.465 11.572 1.00 86.81 73 LEU A C 1
ATOM 595 O O . LEU A 1 73 ? 12.567 0.484 12.076 1.00 86.81 73 LEU A O 1
ATOM 599 N N . ARG A 1 74 ? 12.171 1.781 10.284 1.00 86.38 74 ARG A N 1
ATOM 600 C CA . ARG A 1 74 ? 12.962 1.035 9.308 1.00 86.38 74 ARG A CA 1
ATOM 601 C C . ARG A 1 74 ? 13.935 1.991 8.605 1.00 86.38 74 ARG A C 1
ATOM 603 O O . ARG A 1 74 ? 13.757 2.264 7.427 1.00 86.38 74 ARG A O 1
ATOM 610 N N . PRO A 1 75 ? 15.013 2.446 9.268 1.00 84.25 75 PRO A N 1
ATOM 611 C CA . PRO A 1 75 ? 15.964 3.389 8.667 1.00 84.25 75 PRO A CA 1
ATOM 612 C C . PRO A 1 75 ? 16.709 2.822 7.446 1.00 84.25 75 PRO A C 1
ATOM 614 O O . PRO A 1 75 ? 17.291 3.576 6.679 1.00 84.25 75 PRO A O 1
ATOM 617 N N . LYS A 1 76 ? 16.700 1.493 7.263 1.00 85.31 76 LYS A N 1
ATOM 618 C CA . LYS A 1 76 ? 17.257 0.812 6.082 1.00 85.31 76 LYS A CA 1
ATOM 619 C C . LYS A 1 76 ? 16.297 0.778 4.887 1.00 85.31 76 LYS A C 1
ATOM 621 O O . LYS A 1 76 ? 16.714 0.390 3.804 1.00 85.31 76 LYS A O 1
ATOM 626 N N . ALA A 1 77 ? 15.024 1.101 5.102 1.00 87.38 77 ALA A N 1
ATOM 627 C CA . ALA A 1 77 ? 13.989 1.095 4.083 1.00 87.38 77 ALA A CA 1
ATOM 628 C C . ALA A 1 77 ? 13.595 2.547 3.796 1.00 87.38 77 ALA A C 1
ATOM 630 O O . ALA A 1 77 ? 12.860 3.168 4.566 1.00 87.38 77 ALA A O 1
ATOM 631 N N . GLU A 1 78 ? 14.112 3.100 2.702 1.00 91.94 78 GLU A N 1
ATOM 632 C CA . GLU A 1 78 ? 13.763 4.450 2.264 1.00 91.94 78 GLU A CA 1
ATOM 633 C C . GLU A 1 78 ? 12.271 4.541 1.914 1.00 91.94 78 GLU A C 1
ATOM 635 O O . GLU A 1 78 ? 11.666 3.556 1.478 1.00 91.94 78 GLU A O 1
ATOM 640 N N . PHE A 1 79 ? 11.686 5.719 2.162 1.00 95.25 79 PHE A N 1
ATOM 641 C CA . PHE A 1 79 ? 10.286 6.056 1.869 1.00 95.25 79 PHE A CA 1
ATOM 642 C C . PHE A 1 79 ? 9.281 4.995 2.350 1.00 95.25 79 PHE A C 1
ATOM 644 O O . PHE A 1 79 ? 8.322 4.640 1.660 1.00 95.25 79 PHE A O 1
ATOM 651 N N . CYS A 1 80 ? 9.530 4.455 3.543 1.00 96.19 80 CYS A N 1
ATOM 652 C CA . CYS A 1 80 ? 8.777 3.344 4.100 1.00 96.19 80 CYS A CA 1
ATOM 653 C C . CYS A 1 80 ? 7.578 3.837 4.915 1.00 96.19 80 CYS A C 1
ATOM 655 O O . CYS A 1 80 ? 7.698 4.723 5.763 1.00 96.19 80 CYS 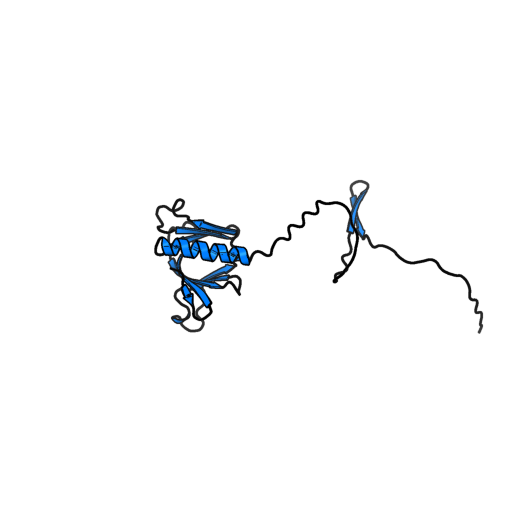A O 1
ATOM 657 N N . PHE A 1 81 ? 6.427 3.203 4.724 1.00 97.44 81 PHE A N 1
ATOM 658 C CA . PHE A 1 81 ? 5.257 3.347 5.580 1.00 97.44 81 PHE A CA 1
ATOM 659 C C . PHE A 1 81 ? 4.774 1.995 6.087 1.00 97.44 81 PHE A C 1
ATOM 661 O O . PHE A 1 81 ? 5.062 0.934 5.533 1.00 97.44 81 PHE A O 1
ATOM 668 N N . VAL A 1 82 ? 4.024 2.044 7.181 1.00 96.50 82 VAL A N 1
ATOM 669 C CA . VAL A 1 82 ? 3.413 0.877 7.803 1.00 96.50 82 VAL A CA 1
ATOM 670 C C . VAL A 1 82 ? 1.901 0.999 7.781 1.00 96.50 82 VAL A C 1
ATOM 672 O O . VAL A 1 82 ? 1.324 2.042 8.099 1.00 96.50 82 VAL A O 1
ATOM 675 N N . MET A 1 83 ? 1.262 -0.113 7.451 1.00 96.69 83 MET A N 1
ATOM 676 C CA . MET A 1 83 ? -0.172 -0.309 7.525 1.00 96.69 83 MET A CA 1
ATOM 677 C C . MET A 1 83 ? -0.471 -1.368 8.587 1.00 96.69 83 MET A C 1
ATOM 679 O O . MET A 1 83 ? -0.070 -2.525 8.467 1.00 96.69 83 MET A O 1
ATOM 683 N N . ASN A 1 84 ? -1.164 -0.962 9.648 1.00 95.81 84 ASN A N 1
ATOM 684 C CA . ASN A 1 84 ? -1.589 -1.854 10.721 1.00 95.81 84 ASN A CA 1
ATOM 685 C C . ASN A 1 84 ? -2.963 -2.411 10.359 1.00 95.81 84 ASN A C 1
ATOM 687 O O . ASN A 1 84 ? -3.899 -1.630 10.180 1.00 95.81 84 ASN A O 1
ATOM 691 N N . ALA A 1 85 ? -3.087 -3.734 10.256 1.00 94.06 85 ALA A N 1
ATOM 692 C CA . ALA A 1 85 ? -4.362 -4.383 9.991 1.00 94.06 85 ALA A CA 1
ATOM 693 C C . ALA A 1 85 ? -4.564 -5.613 10.885 1.00 94.06 85 ALA A C 1
ATOM 695 O O . ALA A 1 85 ? -3.872 -6.627 10.758 1.00 94.06 85 ALA A O 1
ATOM 696 N N . GLY A 1 86 ? -5.513 -5.512 11.818 1.00 89.62 86 GLY A N 1
ATOM 697 C CA . GLY A 1 86 ? -5.687 -6.491 12.892 1.00 89.62 86 GLY A CA 1
ATOM 698 C C . GLY A 1 86 ? -4.407 -6.663 13.719 1.00 89.62 86 GLY A C 1
ATOM 699 O O . GLY A 1 86 ? -3.869 -5.695 14.249 1.00 89.62 86 GLY A O 1
ATOM 700 N N . MET A 1 87 ? -3.910 -7.900 13.809 1.00 89.88 87 MET A N 1
ATOM 701 C CA . MET A 1 87 ? -2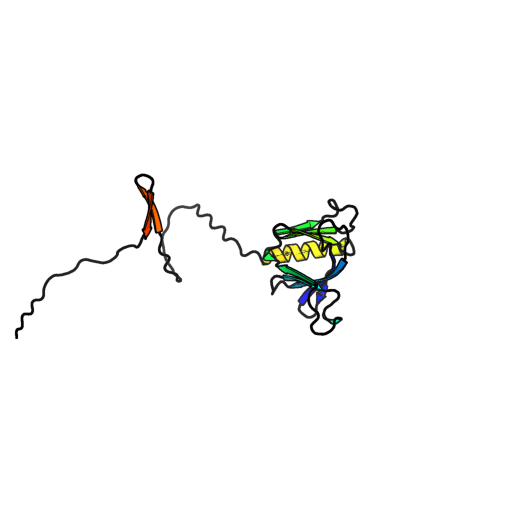.677 -8.247 14.534 1.00 89.88 87 MET A CA 1
ATOM 702 C C . MET A 1 87 ? -1.414 -8.208 13.659 1.00 89.88 87 MET A C 1
AT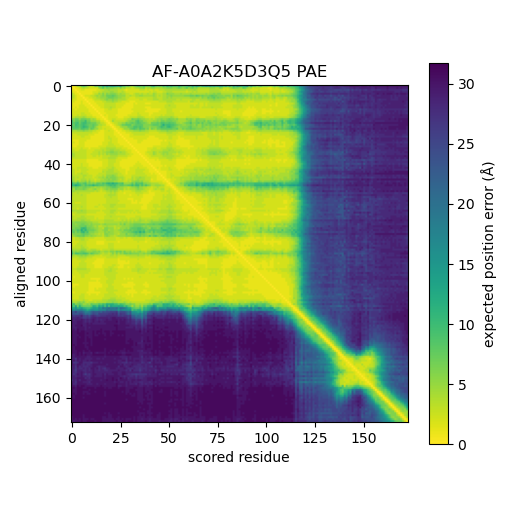OM 704 O O . MET A 1 87 ? -0.348 -8.606 14.117 1.00 89.88 87 MET A O 1
ATOM 708 N N . ARG A 1 88 ? -1.521 -7.777 12.396 1.00 91.62 88 ARG A N 1
ATOM 709 C CA . ARG A 1 88 ? -0.413 -7.798 11.432 1.00 91.62 88 ARG A CA 1
ATOM 710 C C . ARG A 1 88 ? 0.003 -6.388 11.040 1.00 91.62 88 ARG A C 1
ATOM 712 O O . ARG A 1 88 ? -0.835 -5.489 10.920 1.00 91.62 88 ARG A O 1
ATOM 719 N N . LYS A 1 89 ? 1.300 -6.214 10.795 1.00 93.62 89 LYS A N 1
ATOM 720 C CA . LYS A 1 89 ? 1.861 -4.993 10.215 1.00 93.62 89 LYS A CA 1
ATOM 721 C C . LYS A 1 89 ? 2.367 -5.295 8.816 1.00 93.62 89 LYS A C 1
ATOM 723 O O . LYS A 1 89 ? 3.121 -6.239 8.617 1.00 93.62 89 LYS A O 1
ATOM 728 N N . TYR A 1 90 ? 1.964 -4.473 7.860 1.00 95.38 90 TYR A N 1
ATOM 729 C CA . TYR A 1 90 ? 2.479 -4.518 6.500 1.00 95.38 90 TYR A CA 1
ATOM 730 C C . TYR A 1 90 ? 3.403 -3.325 6.314 1.00 95.38 90 TYR A C 1
ATOM 732 O O . TYR A 1 90 ? 2.963 -2.184 6.460 1.00 95.38 90 TYR A O 1
ATOM 740 N N . PHE A 1 91 ? 4.674 -3.590 6.032 1.00 96.19 91 PHE A N 1
ATOM 741 C CA . PHE A 1 91 ? 5.632 -2.558 5.655 1.00 96.19 91 PHE A CA 1
ATOM 742 C C . PHE A 1 91 ? 5.663 -2.452 4.136 1.00 96.19 91 PHE A C 1
ATOM 744 O O . PHE A 1 91 ? 5.786 -3.463 3.440 1.00 96.19 91 PHE A O 1
ATOM 751 N N . LEU A 1 92 ? 5.534 -1.225 3.639 1.00 96.81 92 LEU A N 1
ATOM 752 C CA . LEU A 1 92 ? 5.556 -0.905 2.221 1.00 96.81 92 LEU A CA 1
ATOM 753 C C . LEU A 1 92 ? 6.550 0.227 1.973 1.00 96.81 92 LEU A C 1
ATOM 755 O O . LEU A 1 92 ? 6.643 1.155 2.774 1.00 96.81 92 LEU A O 1
ATOM 759 N N . GLN A 1 93 ? 7.272 0.160 0.863 1.00 96.50 93 GLN A N 1
ATOM 760 C CA . GLN A 1 93 ? 8.158 1.216 0.395 1.00 96.50 93 GLN A CA 1
ATOM 761 C C . GLN A 1 93 ? 7.583 1.863 -0.856 1.00 96.50 93 GLN A C 1
ATOM 763 O O . GLN A 1 93 ? 7.129 1.182 -1.781 1.00 96.50 93 GLN A O 1
ATOM 768 N N . ALA A 1 94 ? 7.601 3.189 -0.853 1.00 97.31 94 ALA A N 1
ATOM 769 C CA . ALA A 1 94 ? 7.292 4.004 -2.010 1.00 97.31 94 ALA A CA 1
ATOM 770 C C . ALA A 1 94 ? 8.568 4.316 -2.808 1.00 97.31 94 ALA A C 1
ATOM 772 O O . ALA A 1 94 ? 9.682 4.127 -2.323 1.00 97.31 94 ALA A O 1
ATOM 773 N N . SER A 1 95 ? 8.406 4.807 -4.035 1.00 95.44 95 SER A N 1
ATOM 774 C CA . SER A 1 95 ? 9.540 5.106 -4.923 1.00 95.44 95 SER A CA 1
ATOM 775 C C . SER A 1 95 ? 10.326 6.344 -4.477 1.00 95.44 95 SER A C 1
ATOM 777 O O . SER A 1 95 ? 11.527 6.434 -4.712 1.00 95.44 95 SER A O 1
ATOM 779 N N . ASP A 1 96 ? 9.635 7.308 -3.867 1.00 96.00 96 ASP A N 1
ATOM 780 C CA . ASP A 1 96 ? 10.170 8.596 -3.436 1.00 96.00 96 ASP A CA 1
ATOM 781 C C . ASP A 1 96 ? 9.312 9.203 -2.303 1.00 96.00 96 ASP A C 1
ATOM 783 O O . ASP A 1 96 ? 8.290 8.646 -1.883 1.00 96.00 96 ASP A O 1
ATOM 787 N N . GLN A 1 97 ? 9.728 10.364 -1.789 1.00 95.88 97 GLN A N 1
ATOM 788 C CA . GLN A 1 97 ? 9.052 11.049 -0.683 1.00 95.88 97 GLN A CA 1
ATOM 789 C C . GLN A 1 97 ? 7.631 11.515 -1.033 1.00 95.88 97 GLN A C 1
ATOM 791 O O . GLN A 1 97 ? 6.758 11.513 -0.162 1.00 95.88 97 GLN A 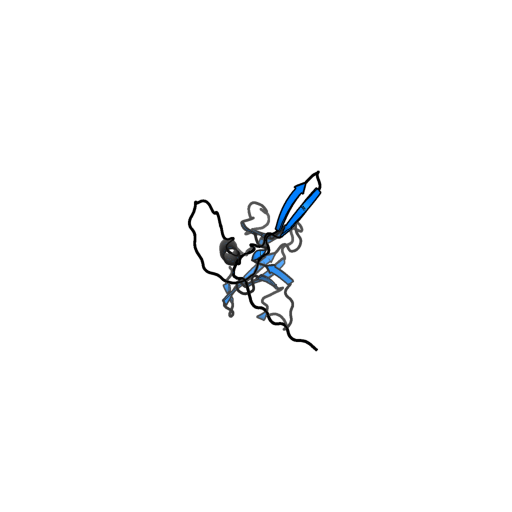O 1
ATOM 796 N N . GLN A 1 98 ? 7.388 11.937 -2.276 1.00 97.06 98 GLN A N 1
ATOM 797 C CA . GLN A 1 98 ? 6.065 12.378 -2.710 1.00 97.06 98 GLN A CA 1
ATOM 798 C C . GLN A 1 98 ? 5.123 11.176 -2.817 1.00 97.06 98 GLN A C 1
ATOM 800 O O . GLN A 1 98 ? 4.009 11.219 -2.297 1.00 97.06 98 GLN A O 1
ATOM 805 N N . ASP A 1 99 ? 5.601 10.083 -3.409 1.00 97.19 99 ASP A N 1
ATOM 806 C CA . ASP A 1 99 ? 4.907 8.804 -3.521 1.00 97.19 99 ASP A CA 1
ATOM 807 C C . ASP A 1 99 ? 4.474 8.288 -2.141 1.00 97.19 99 ASP A C 1
ATOM 809 O O . ASP A 1 99 ? 3.304 7.960 -1.941 1.00 97.19 99 ASP A O 1
ATOM 813 N N . LEU A 1 100 ? 5.377 8.322 -1.154 1.00 97.19 100 LEU A N 1
ATOM 814 C CA . LEU A 1 100 ? 5.079 7.985 0.242 1.00 97.19 100 LEU A CA 1
ATOM 815 C C . LEU A 1 100 ? 3.924 8.826 0.803 1.00 97.19 100 LEU A C 1
ATOM 817 O O . LEU A 1 100 ? 2.959 8.284 1.348 1.00 97.19 100 LEU A O 1
ATOM 821 N N . VAL A 1 101 ? 4.022 10.152 0.687 1.00 97.25 101 VAL A N 1
ATOM 822 C CA . VAL A 1 101 ? 3.026 11.081 1.242 1.00 97.25 101 VAL A CA 1
ATOM 823 C C . VAL A 1 101 ? 1.664 10.871 0.585 1.00 97.25 101 VAL A C 1
ATOM 825 O O . VAL A 1 101 ? 0.648 10.801 1.279 1.00 97.25 101 VAL A O 1
ATOM 828 N N . GLU A 1 102 ? 1.625 10.736 -0.738 1.00 98.00 102 GLU A N 1
ATOM 829 C CA . GLU A 1 102 ? 0.388 10.518 -1.481 1.00 98.00 102 GLU A CA 1
ATOM 830 C C . GLU A 1 102 ? -0.265 9.182 -1.116 1.00 98.00 102 GLU A C 1
ATOM 832 O O . GLU A 1 102 ? -1.455 9.174 -0.790 1.00 98.00 102 GLU A O 1
ATOM 837 N N . TRP A 1 103 ? 0.493 8.080 -1.062 1.00 98.00 103 TRP A N 1
ATOM 838 C CA . TRP A 1 103 ? -0.030 6.773 -0.647 1.00 98.00 103 TRP A CA 1
ATOM 839 C C . TRP A 1 103 ? -0.594 6.785 0.773 1.00 98.00 103 TRP A C 1
ATOM 841 O O . TRP A 1 103 ? -1.712 6.315 1.006 1.00 98.00 103 TRP A O 1
ATOM 851 N N . VAL A 1 104 ? 0.137 7.365 1.726 1.00 97.62 104 VAL A N 1
ATOM 852 C CA . VAL A 1 104 ? -0.327 7.490 3.115 1.00 97.62 104 VAL A CA 1
ATOM 853 C C . VAL A 1 104 ? -1.613 8.317 3.184 1.00 97.62 104 VAL A C 1
ATOM 855 O O . VAL A 1 104 ? -2.535 7.951 3.916 1.00 97.62 104 VAL A O 1
ATOM 858 N N . ASN A 1 105 ? -1.716 9.401 2.412 1.00 97.25 105 ASN A N 1
ATOM 859 C CA . ASN A 1 105 ? -2.897 10.262 2.391 1.00 97.25 105 ASN A CA 1
ATOM 860 C C . ASN A 1 105 ? -4.126 9.563 1.798 1.00 97.25 105 ASN A C 1
ATOM 862 O O . ASN A 1 105 ? -5.199 9.590 2.410 1.00 97.25 105 ASN A O 1
ATOM 866 N N . VAL A 1 106 ? -3.994 8.920 0.633 1.00 97.06 106 VAL A N 1
ATOM 867 C CA . VAL A 1 106 ? -5.126 8.250 -0.030 1.00 97.06 106 VAL A CA 1
ATOM 868 C C . VAL A 1 106 ? -5.624 7.054 0.778 1.00 97.06 106 VAL A C 1
ATOM 870 O O . VAL A 1 106 ? -6.836 6.894 0.929 1.00 97.06 106 VAL A O 1
ATOM 873 N N . LEU A 1 107 ? -4.719 6.274 1.381 1.00 97.19 107 LEU A N 1
ATOM 874 C CA . LEU A 1 107 ? -5.089 5.154 2.245 1.00 97.19 107 LEU A CA 1
ATOM 875 C C . LEU A 1 107 ? -5.775 5.641 3.526 1.00 97.19 107 LEU A C 1
ATOM 877 O O . LEU A 1 107 ? -6.843 5.138 3.868 1.00 97.19 107 LEU A O 1
ATOM 881 N N . ASN A 1 108 ? -5.235 6.663 4.200 1.00 96.50 108 ASN A N 1
ATOM 882 C CA . ASN A 1 108 ? -5.878 7.233 5.390 1.00 96.50 108 ASN A CA 1
ATOM 883 C C . ASN A 1 108 ? -7.261 7.824 5.086 1.00 96.50 108 ASN A C 1
ATOM 885 O O . ASN A 1 108 ? -8.167 7.740 5.916 1.00 96.50 108 ASN A O 1
ATOM 889 N N . LYS A 1 109 ? -7.451 8.424 3.906 1.00 95.25 109 LYS A N 1
ATOM 890 C CA . LYS A 1 109 ? -8.767 8.895 3.463 1.00 95.25 109 LYS A CA 1
ATOM 891 C C . LYS A 1 109 ? -9.722 7.724 3.232 1.00 95.25 109 LYS A C 1
ATOM 893 O O . LYS A 1 109 ? -10.864 7.793 3.671 1.00 95.25 109 LYS A O 1
ATOM 898 N N . ALA A 1 110 ? -9.255 6.662 2.581 1.00 94.19 110 ALA A N 1
ATOM 899 C CA . ALA A 1 110 ? -10.068 5.493 2.272 1.00 94.19 110 ALA A CA 1
ATOM 900 C C . ALA A 1 110 ? -10.548 4.764 3.535 1.00 94.19 110 ALA A C 1
ATOM 902 O O . ALA A 1 110 ? -11.746 4.538 3.674 1.00 94.19 110 ALA A O 1
ATOM 903 N N . ILE A 1 111 ? -9.660 4.495 4.499 1.00 93.75 111 ILE A N 1
ATOM 904 C CA . ILE A 1 111 ? -10.037 3.791 5.739 1.00 93.75 111 ILE A CA 1
ATOM 905 C C . ILE A 1 111 ? -10.997 4.614 6.610 1.00 93.75 111 ILE A C 1
ATOM 907 O O . ILE A 1 111 ? -11.845 4.058 7.294 1.00 93.75 111 ILE A O 1
ATOM 911 N N . LYS A 1 112 ? -10.925 5.952 6.565 1.00 88.88 112 LYS A N 1
ATOM 912 C CA . LYS A 1 112 ? -11.884 6.819 7.273 1.00 88.88 112 LYS A CA 1
ATOM 913 C C . LYS A 1 112 ? -13.291 6.752 6.680 1.00 88.88 112 LYS A C 1
ATOM 915 O O . LYS A 1 112 ? -14.254 6.964 7.408 1.00 88.88 112 LYS A O 1
ATOM 920 N N . LEU A 1 113 ? -13.410 6.506 5.374 1.00 82.75 113 LEU A N 1
ATOM 921 C CA . LEU A 1 113 ? -14.701 6.394 4.690 1.00 82.75 113 LEU A CA 1
ATOM 922 C C . LEU A 1 113 ? -15.359 5.029 4.911 1.00 82.75 113 LEU A C 1
ATOM 924 O O . LEU A 1 113 ? -16.584 4.950 4.907 1.00 82.75 113 LEU A O 1
ATOM 928 N N . THR A 1 114 ? -14.566 3.969 5.083 1.00 79.38 114 THR A N 1
ATOM 929 C CA . THR A 1 114 ? -15.075 2.594 5.194 1.00 79.38 114 THR A CA 1
ATOM 930 C C . THR A 1 114 ? -15.456 2.199 6.615 1.00 79.38 114 THR A C 1
ATOM 932 O O . THR A 1 114 ? -16.202 1.240 6.792 1.00 79.38 114 THR A O 1
ATOM 935 N N . VAL A 1 115 ? -15.009 2.943 7.632 1.00 64.88 115 VAL A N 1
ATOM 936 C CA . VAL A 1 115 ? -15.499 2.779 9.006 1.00 64.88 115 VAL A CA 1
ATOM 937 C C . VAL A 1 115 ? -16.989 3.148 9.032 1.00 64.88 115 VAL A C 1
ATOM 939 O O . VAL A 1 115 ? -17.324 4.318 8.816 1.00 64.88 115 VAL A O 1
ATOM 942 N N . PRO A 1 116 ? -17.911 2.200 9.318 1.00 59.66 116 PRO A N 1
ATOM 943 C CA . PRO A 1 116 ? -19.282 2.562 9.642 1.00 59.66 116 PRO A CA 1
ATOM 944 C C . PRO A 1 116 ? -19.190 3.525 10.815 1.00 59.66 116 PRO A C 1
ATOM 946 O O . PRO A 1 116 ? -18.524 3.186 11.795 1.00 59.66 116 PRO A O 1
ATOM 949 N N . LYS A 1 117 ? -19.797 4.718 10.716 1.00 50.97 117 LYS A N 1
ATOM 950 C CA . LYS A 1 117 ? -19.911 5.623 11.865 1.00 50.97 117 LYS A CA 1
ATOM 951 C C . LYS A 1 117 ? -20.416 4.770 13.022 1.00 50.97 117 LYS A C 1
ATOM 953 O O . LYS A 1 117 ? -21.578 4.370 13.008 1.00 50.97 117 LYS A O 1
ATOM 958 N N . GLN A 1 118 ? -19.542 4.443 13.974 1.00 47.62 118 GLN A N 1
ATOM 959 C CA . GLN A 1 118 ? -19.999 3.965 15.260 1.00 47.62 118 GLN A CA 1
ATOM 960 C C . GLN A 1 118 ? -20.896 5.095 15.725 1.00 47.62 118 GLN A C 1
ATOM 962 O O . GLN A 1 118 ? -20.455 6.235 15.859 1.00 47.62 118 GLN A O 1
ATOM 967 N N . SER A 1 119 ? -22.191 4.823 15.762 1.00 37.69 119 SER A N 1
ATOM 968 C CA . SER A 1 119 ? -23.163 5.730 16.321 1.00 37.69 119 SER A CA 1
ATOM 969 C C . SER A 1 119 ? -22.725 5.953 17.758 1.00 37.69 119 SER A C 1
ATOM 971 O O . SER A 1 119 ? -23.002 5.110 18.611 1.00 37.69 119 SER A O 1
ATOM 973 N N . ASP A 1 120 ? -22.012 7.057 17.992 1.00 44.31 120 ASP A N 1
ATOM 974 C CA . ASP A 1 120 ? -21.832 7.686 19.294 1.00 44.31 120 ASP A CA 1
ATOM 975 C C . ASP A 1 120 ? -23.229 8.059 19.783 1.00 44.31 120 ASP A C 1
ATOM 977 O O . ASP A 1 120 ? -23.720 9.178 19.668 1.00 44.31 120 ASP A O 1
ATOM 981 N N . SER A 1 121 ? -23.929 7.039 20.257 1.00 40.59 121 SER A N 1
ATOM 982 C CA . SER A 1 121 ? -25.113 7.179 21.070 1.00 40.59 121 SER A CA 1
ATOM 983 C C . SER A 1 121 ? -24.569 7.245 22.487 1.00 40.59 121 SER A C 1
ATOM 985 O O . SER A 1 121 ? -24.593 6.257 23.212 1.00 40.59 121 SER A O 1
ATOM 987 N N . GLN A 1 122 ? -24.004 8.391 22.866 1.00 43.62 122 GLN A N 1
ATOM 988 C CA . GLN A 1 122 ? -24.094 8.807 24.257 1.00 43.62 122 GLN A CA 1
ATOM 989 C C . GLN A 1 122 ? -25.549 9.231 24.478 1.00 43.62 122 GLN A C 1
ATOM 991 O O . GLN A 1 122 ? -25.949 10.260 23.933 1.00 43.62 122 GLN A O 1
ATOM 996 N N . PRO A 1 123 ? -26.368 8.528 25.277 1.00 38.75 123 PRO A N 1
ATOM 997 C CA . PRO A 1 123 ? -27.494 9.177 25.903 1.00 38.75 123 PRO A CA 1
ATOM 998 C C . PRO A 1 123 ? -26.968 9.782 27.205 1.00 38.75 123 PRO A C 1
ATOM 1000 O O . PRO A 1 123 ? -26.931 9.126 28.241 1.00 38.75 123 PRO A O 1
ATOM 1003 N N . ASN A 1 124 ? -26.535 11.038 27.147 1.00 44.62 124 ASN A N 1
ATOM 1004 C CA . ASN A 1 124 ? -26.613 11.891 28.323 1.00 44.62 124 ASN A CA 1
ATOM 1005 C C . ASN A 1 124 ? -27.483 13.090 27.968 1.00 44.62 124 ASN A C 1
ATOM 1007 O O . ASN A 1 124 ? -26.997 14.092 27.458 1.00 44.62 124 ASN A O 1
ATOM 1011 N N . SER A 1 125 ? -28.784 12.923 28.159 1.00 40.62 125 SER A N 1
ATOM 1012 C CA . SER A 1 125 ? -29.678 13.963 28.652 1.00 40.62 125 SER A CA 1
ATOM 1013 C C . SER A 1 125 ? -31.047 13.339 28.864 1.00 40.62 125 SER A C 1
ATOM 1015 O O . SER A 1 125 ? -31.563 12.601 28.025 1.00 40.62 125 SER A O 1
ATOM 1017 N N . ASP A 1 126 ? -31.592 13.668 30.018 1.00 44.19 126 ASP A N 1
ATOM 1018 C CA . ASP A 1 126 ? -32.916 13.379 30.521 1.00 44.19 126 ASP A CA 1
ATOM 1019 C C . ASP A 1 126 ? -34.059 13.477 29.500 1.00 44.19 126 ASP A C 1
ATOM 1021 O O . ASP A 1 126 ? -34.067 14.328 28.615 1.00 44.19 126 ASP A O 1
ATOM 1025 N N . ASN A 1 127 ? -35.058 12.618 29.730 1.00 43.16 127 ASN A N 1
ATOM 1026 C CA . ASN A 1 127 ? -36.487 12.840 29.498 1.00 43.16 127 ASN A CA 1
ATOM 1027 C C . ASN A 1 127 ? -36.885 13.684 28.269 1.00 43.16 127 ASN A C 1
ATOM 1029 O O . ASN A 1 127 ? -36.989 14.898 28.385 1.00 43.16 127 ASN A O 1
ATOM 1033 N N . LEU A 1 128 ? -37.336 13.042 27.182 1.00 37.50 128 LEU A N 1
ATOM 1034 C CA . LEU A 1 128 ? -38.727 13.199 26.728 1.00 37.50 128 LEU A CA 1
ATOM 1035 C C . LEU A 1 128 ? -39.110 12.159 25.664 1.00 37.50 128 LEU A C 1
ATOM 1037 O O . LEU A 1 128 ? -38.378 11.829 24.740 1.00 37.50 128 LEU A O 1
ATOM 1041 N N . SER A 1 129 ? -40.324 11.667 25.833 1.00 41.00 129 SER A N 1
ATOM 1042 C CA . SER A 1 129 ? -41.110 10.771 24.996 1.00 41.00 129 SER A CA 1
ATOM 1043 C C . SER A 1 129 ? -41.280 11.184 23.519 1.00 41.00 129 SER A C 1
ATOM 1045 O O . SER A 1 129 ? -41.592 12.345 23.268 1.00 41.00 129 SER A O 1
ATOM 1047 N N . ARG A 1 130 ? -41.290 10.187 22.609 1.00 38.78 130 ARG A N 1
ATOM 1048 C CA . ARG A 1 130 ? -42.318 9.887 21.564 1.00 38.78 130 ARG A CA 1
ATOM 1049 C C . ARG A 1 130 ? -41.754 9.457 20.186 1.00 38.78 130 ARG A C 1
ATOM 1051 O O . ARG A 1 130 ? -41.297 10.280 19.414 1.00 38.78 130 ARG A O 1
ATOM 1058 N N . HIS A 1 131 ? -41.975 8.168 19.892 1.00 40.03 131 HIS A N 1
ATOM 1059 C CA . HIS A 1 131 ? -42.641 7.592 18.699 1.00 40.03 131 HIS A CA 1
ATOM 1060 C C . HIS A 1 131 ? -41.986 7.600 17.289 1.00 40.03 131 HIS A C 1
ATOM 1062 O O . HIS A 1 131 ? -41.661 8.651 16.754 1.00 40.03 131 HIS A O 1
ATOM 1068 N N . GLY A 1 132 ? -41.972 6.409 16.648 1.00 32.97 132 GLY A N 1
ATOM 1069 C CA . GLY A 1 132 ? -41.884 6.184 15.184 1.00 32.97 132 GLY A CA 1
ATOM 1070 C C . GLY A 1 132 ? -40.696 5.319 14.709 1.00 32.97 132 GLY A C 1
ATOM 1071 O O . GLY A 1 132 ? -39.696 5.864 14.272 1.00 32.97 132 GLY A O 1
ATOM 1072 N N . GLU A 1 133 ? -40.622 4.015 15.000 1.00 38.19 133 GLU A N 1
ATOM 1073 C CA . GLU A 1 133 ? -41.101 2.864 14.191 1.00 38.19 133 GLU A CA 1
ATOM 1074 C C . GLU A 1 133 ? -40.255 2.502 12.937 1.00 38.19 133 GLU A C 1
ATOM 1076 O O . GLU A 1 133 ? -40.320 3.189 11.926 1.00 38.19 133 GLU A O 1
ATOM 1081 N N . CYS A 1 134 ? -39.511 1.377 12.990 1.00 37.50 134 CYS A N 1
ATOM 1082 C CA . CYS A 1 134 ? -39.412 0.372 11.907 1.00 37.50 134 CYS A CA 1
ATOM 1083 C C . CYS A 1 134 ? -38.725 -0.935 12.394 1.00 37.50 134 CYS A C 1
ATOM 1085 O O . CYS A 1 134 ? -37.504 -1.057 12.440 1.00 37.50 134 CYS A O 1
ATOM 1087 N N . GLY A 1 135 ? -39.562 -1.897 12.805 1.00 46.88 135 GLY A N 1
ATOM 1088 C CA . GLY A 1 135 ? -39.424 -3.358 12.680 1.00 46.88 135 GLY A CA 1
ATOM 1089 C C . GLY A 1 135 ? -38.132 -4.099 13.055 1.00 46.88 135 GLY A C 1
ATOM 1090 O O . GLY A 1 135 ? -37.361 -4.405 12.156 1.00 46.88 135 GLY A O 1
ATOM 1091 N N . LYS A 1 136 ? -38.033 -4.588 14.309 1.00 40.34 136 LYS A N 1
ATOM 1092 C CA . LYS A 1 136 ? -37.890 -6.022 14.705 1.00 40.34 136 LYS A CA 1
ATOM 1093 C C . LYS A 1 136 ? -38.396 -6.174 16.151 1.00 40.34 136 LYS A C 1
ATOM 1095 O O . LYS A 1 136 ? -37.967 -5.425 17.022 1.00 40.34 136 LYS A O 1
ATOM 1100 N N . LYS A 1 137 ? -39.314 -7.111 16.432 1.00 50.56 137 LYS A N 1
ATOM 1101 C CA . LYS A 1 137 ? -39.791 -7.378 17.806 1.00 50.56 137 LYS A CA 1
ATOM 1102 C C . LYS A 1 137 ? -38.660 -8.020 18.618 1.00 50.56 137 LYS A C 1
ATOM 1104 O O . LYS A 1 137 ? -38.449 -9.226 18.546 1.00 50.56 137 LYS A O 1
ATOM 1109 N N . GLN A 1 138 ? -37.911 -7.201 19.348 1.00 47.62 138 GLN A N 1
ATOM 1110 C CA . GLN A 1 138 ? -36.878 -7.643 20.276 1.00 47.62 138 GLN A CA 1
ATOM 1111 C C . GLN A 1 138 ? -37.546 -8.033 21.601 1.00 47.62 138 GLN A C 1
ATOM 1113 O O . GLN A 1 138 ? -38.063 -7.175 22.312 1.00 47.62 138 GLN A O 1
ATOM 1118 N N . VAL A 1 139 ? -37.565 -9.330 21.922 1.00 55.97 139 VAL A N 1
ATOM 1119 C CA . VAL A 1 139 ? -37.916 -9.799 23.270 1.00 55.97 139 VAL A CA 1
ATOM 1120 C C . VAL A 1 139 ? -36.736 -9.454 24.171 1.00 55.97 139 VAL A C 1
ATOM 1122 O O . VAL A 1 139 ? -35.632 -9.956 23.961 1.00 55.97 139 VAL A O 1
ATOM 1125 N N . SER A 1 140 ? -36.939 -8.554 25.129 1.00 58.84 140 SER A N 1
ATOM 1126 C CA . SER A 1 140 ? -35.951 -8.310 26.175 1.00 58.84 140 SER A CA 1
ATOM 1127 C C . SER A 1 140 ? -36.047 -9.423 27.215 1.00 58.84 140 SER A C 1
ATOM 1129 O O . SER A 1 140 ? -37.140 -9.852 27.579 1.00 58.84 140 SER A O 1
ATOM 1131 N N . TYR A 1 141 ? -34.900 -9.903 27.679 1.00 76.31 141 TYR A N 1
ATOM 1132 C CA . TYR A 1 141 ? -34.803 -10.876 28.760 1.00 76.31 141 TYR A CA 1
ATOM 1133 C C . TYR A 1 141 ? -34.127 -10.198 29.948 1.00 76.31 141 TYR A C 1
ATOM 1135 O O . TYR A 1 141 ? -33.126 -9.502 29.773 1.00 76.31 141 TYR A O 1
ATOM 1143 N N . ARG A 1 142 ? -34.675 -10.391 31.146 1.00 76.19 142 ARG A N 1
ATOM 1144 C CA . ARG A 1 142 ? -34.083 -9.954 32.409 1.00 76.19 142 ARG A CA 1
ATOM 1145 C C . ARG A 1 142 ? -33.550 -11.171 33.153 1.00 76.19 142 ARG A C 1
ATOM 1147 O O . ARG A 1 142 ? -34.246 -12.175 33.248 1.00 76.19 142 ARG A O 1
ATOM 1154 N N . THR A 1 143 ? -32.342 -11.064 33.694 1.00 76.44 143 THR A N 1
ATOM 1155 C CA . THR A 1 143 ? -31.752 -12.105 34.542 1.00 76.44 143 THR A CA 1
ATOM 1156 C C . THR A 1 143 ? -31.772 -11.656 36.000 1.00 76.44 143 THR A C 1
ATOM 1158 O O . THR A 1 143 ? -31.213 -10.607 36.312 1.00 76.44 143 THR A O 1
ATOM 1161 N N . ASP A 1 144 ? -32.371 -12.447 36.887 1.00 76.12 144 ASP A N 1
ATOM 1162 C CA . ASP A 1 144 ? -32.377 -12.235 38.340 1.00 76.12 144 ASP A CA 1
ATOM 1163 C C . ASP A 1 144 ? -31.664 -13.409 39.037 1.00 76.12 144 ASP A C 1
ATOM 1165 O O . ASP A 1 144 ? -31.771 -14.549 38.594 1.00 76.12 144 ASP A O 1
ATOM 1169 N N . ILE A 1 145 ? -30.912 -13.157 40.114 1.00 78.75 145 ILE A N 1
ATOM 1170 C CA . ILE A 1 145 ? -30.191 -14.207 40.858 1.00 78.75 145 ILE A CA 1
ATOM 1171 C C . ILE A 1 145 ? -30.904 -14.463 42.187 1.00 78.75 145 ILE A C 1
ATOM 1173 O O . ILE A 1 145 ? -30.922 -13.592 43.055 1.00 78.75 145 ILE A O 1
ATOM 1177 N N . VAL A 1 146 ? -31.454 -15.668 42.368 1.00 76.12 146 VAL A N 1
ATOM 1178 C CA . VAL A 1 146 ? -32.117 -16.095 43.613 1.00 76.12 146 VAL A CA 1
ATOM 1179 C C . VAL A 1 146 ? -31.385 -17.315 44.165 1.00 76.12 146 VAL A C 1
ATOM 1181 O O . VAL A 1 146 ? -31.223 -18.314 43.470 1.00 76.12 146 VAL A O 1
ATOM 1184 N N . GLY A 1 147 ? -30.882 -17.226 45.400 1.00 76.19 147 GLY A N 1
ATOM 1185 C CA . GLY A 1 147 ? -30.161 -18.332 46.048 1.00 76.19 147 GLY A CA 1
ATOM 1186 C C . GLY A 1 147 ? -28.859 -18.759 45.350 1.00 76.19 147 GLY A C 1
ATOM 1187 O O . GLY A 1 147 ? -28.424 -19.890 45.529 1.00 76.19 147 GLY A O 1
ATOM 1188 N N . GLY A 1 148 ? -28.249 -17.882 44.542 1.00 75.81 148 GLY A N 1
ATOM 1189 C CA . GLY A 1 148 ? -27.027 -18.175 43.777 1.00 75.81 148 GLY A CA 1
ATOM 1190 C C . GLY A 1 148 ? -27.261 -18.746 42.373 1.00 75.81 148 GLY A C 1
ATOM 1191 O O . GLY A 1 148 ? -26.291 -19.023 41.671 1.00 75.81 148 GLY A O 1
ATOM 1192 N N . VAL A 1 149 ? -28.518 -18.883 41.933 1.00 57.50 149 VAL A N 1
ATOM 1193 C CA . VAL A 1 149 ? -28.872 -19.394 40.598 1.00 57.50 149 VAL A CA 1
ATOM 1194 C C . VAL A 1 149 ? -29.402 -18.255 39.712 1.00 57.50 149 VAL A C 1
ATOM 1196 O O . VAL A 1 149 ? -30.301 -17.534 40.150 1.00 57.50 149 VAL A O 1
ATOM 1199 N N . PRO A 1 150 ? -28.883 -18.069 38.480 1.00 57.41 150 PRO A N 1
ATOM 1200 C CA . PRO A 1 150 ? -29.405 -17.082 37.537 1.00 57.41 150 PRO A CA 1
ATOM 1201 C C . PRO A 1 150 ? -30.700 -17.572 36.870 1.00 57.41 150 PRO A C 1
ATOM 1203 O O . PRO A 1 150 ? -30.734 -18.636 36.255 1.00 57.41 150 PRO A O 1
ATOM 1206 N N . ILE A 1 151 ? -31.758 -16.769 36.956 1.00 74.94 151 ILE A N 1
ATOM 1207 C CA . ILE A 1 151 ? -33.078 -17.002 36.363 1.00 74.94 151 ILE A CA 1
ATOM 1208 C C . ILE A 1 151 ? -33.304 -15.983 35.251 1.00 74.94 151 ILE A C 1
ATOM 1210 O O . ILE A 1 151 ? -33.278 -14.783 35.506 1.00 74.94 151 ILE A O 1
ATOM 1214 N N . ILE A 1 152 ? -33.548 -16.448 34.025 1.00 78.38 152 ILE A N 1
ATOM 1215 C CA . ILE A 1 152 ? -33.790 -15.589 32.858 1.00 78.38 152 ILE A CA 1
ATOM 1216 C C . ILE A 1 152 ? -35.297 -15.520 32.592 1.00 78.38 152 ILE A C 1
ATOM 1218 O O . ILE A 1 152 ? -35.910 -16.523 32.233 1.00 78.38 152 ILE A O 1
ATOM 1222 N N . THR A 1 153 ? -35.888 -14.333 32.727 1.00 79.56 153 THR A N 1
ATOM 1223 C CA . THR A 1 153 ? -37.317 -14.077 32.505 1.00 79.56 153 THR A CA 1
ATOM 1224 C C . THR A 1 153 ? -37.514 -13.147 31.302 1.00 79.56 153 THR A C 1
ATOM 1226 O O . THR A 1 153 ? -36.945 -12.054 31.281 1.00 79.56 153 THR A O 1
ATOM 1229 N N . PRO A 1 154 ? -38.310 -13.521 30.284 1.00 64.62 154 PRO A N 1
ATOM 1230 C CA . PRO A 1 154 ? -38.658 -12.619 29.189 1.00 64.62 154 PRO A CA 1
ATOM 1231 C C . PRO A 1 154 ? -39.582 -11.497 29.684 1.00 64.62 154 PRO A C 1
ATOM 1233 O O . PRO A 1 154 ? -40.634 -11.749 30.263 1.00 64.62 154 PRO A O 1
ATOM 1236 N N . THR A 1 155 ? -39.223 -10.246 29.418 1.00 63.34 155 THR A N 1
ATOM 1237 C CA . THR A 1 155 ? -40.062 -9.073 29.684 1.00 63.34 155 THR A CA 1
ATOM 1238 C C . THR A 1 155 ? -40.903 -8.747 28.448 1.00 63.34 155 THR A C 1
ATOM 1240 O O . THR A 1 155 ? -40.434 -8.075 27.532 1.00 63.34 155 THR A O 1
ATOM 1243 N N . GLN A 1 156 ? -42.160 -9.202 28.406 1.00 52.06 156 GLN A N 1
ATOM 1244 C CA . GLN A 1 156 ? -43.178 -8.694 27.474 1.00 52.06 156 GLN A CA 1
ATOM 1245 C C . GLN A 1 156 ? -44.310 -8.023 28.264 1.00 52.06 156 GLN A C 1
ATOM 1247 O O . GLN A 1 156 ? -44.785 -8.567 29.256 1.00 52.06 156 GLN A O 1
ATOM 1252 N N . LYS A 1 157 ? -44.708 -6.819 27.832 1.00 43.47 157 LYS A N 1
ATOM 1253 C CA . LYS A 1 157 ? -45.850 -6.072 28.375 1.00 43.47 157 LYS A CA 1
ATOM 1254 C C . LYS A 1 157 ? -47.154 -6.758 27.968 1.00 43.47 157 LYS A C 1
ATOM 1256 O O . LYS A 1 157 ? -47.437 -6.887 26.780 1.00 43.47 157 LYS A O 1
ATOM 1261 N N . GLU A 1 158 ? -47.932 -7.151 28.964 1.00 43.84 158 GLU A N 1
ATOM 1262 C CA . GLU A 1 158 ? -49.323 -7.572 28.845 1.00 43.84 158 GLU A CA 1
ATOM 1263 C C . GLU A 1 158 ? -50.197 -6.312 28.752 1.00 43.84 158 GLU A C 1
ATOM 1265 O O . GLU A 1 158 ? -50.188 -5.478 29.658 1.00 43.84 158 GLU A O 1
ATOM 1270 N N . GLU A 1 159 ? -50.913 -6.125 27.643 1.00 36.75 159 GLU A N 1
ATOM 1271 C CA . GLU A 1 159 ? -51.887 -5.041 27.518 1.00 36.75 159 GLU A CA 1
ATOM 1272 C C . GLU A 1 159 ? -53.127 -5.533 26.76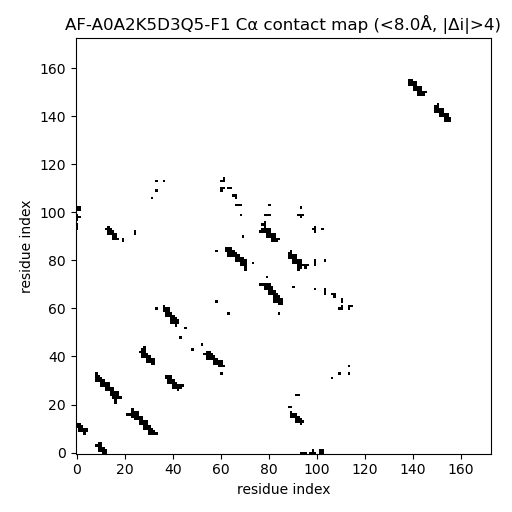5 1.00 36.75 159 GLU A C 1
ATOM 1274 O O . GLU A 1 159 ? -53.093 -5.731 25.549 1.00 36.75 159 GLU A O 1
ATOM 1279 N N . LYS A 1 160 ? -54.201 -5.738 27.543 1.00 31.58 160 LYS A N 1
ATOM 1280 C CA . LYS A 1 160 ? -55.622 -5.394 27.308 1.00 31.58 160 LYS A CA 1
ATOM 1281 C C . LYS A 1 160 ? -56.552 -6.500 27.806 1.00 31.58 160 LYS A C 1
ATOM 1283 O O . LYS A 1 160 ? -56.294 -7.669 27.580 1.00 31.58 160 LYS A O 1
ATOM 1288 N N . GLU A 1 161 ? -57.724 -6.254 28.372 1.00 33.19 161 GLU A N 1
ATOM 1289 C CA . GLU A 1 161 ? -58.422 -5.113 28.977 1.00 33.19 161 GLU A CA 1
ATOM 1290 C C . GLU A 1 161 ? -59.769 -5.729 29.411 1.00 33.19 161 GLU A C 1
ATOM 1292 O O . GLU A 1 161 ? -60.326 -6.577 28.712 1.00 33.19 161 GLU A O 1
ATOM 1297 N N . LYS A 1 162 ? -60.273 -5.374 30.594 1.00 32.72 162 LYS A N 1
ATOM 1298 C CA . LYS A 1 162 ? -61.542 -5.883 31.136 1.00 32.72 162 LYS A CA 1
ATOM 1299 C C . LYS A 1 162 ? -62.730 -5.483 30.253 1.00 32.72 162 LYS A C 1
ATOM 1301 O O . LYS A 1 162 ? -62.848 -4.315 29.902 1.00 32.72 162 LYS A O 1
ATOM 1306 N N . GLY A 1 163 ? -63.709 -6.376 30.072 1.00 30.91 163 GLY A N 1
ATOM 1307 C CA . GLY A 1 163 ? -65.046 -5.921 29.684 1.00 30.91 163 GLY A CA 1
ATOM 1308 C C . GLY A 1 163 ? -66.086 -6.967 29.283 1.00 30.91 163 GLY A C 1
ATOM 1309 O O . GLY A 1 163 ? -66.199 -7.297 28.112 1.00 30.91 163 GLY A O 1
ATOM 1310 N N . LYS A 1 164 ? -66.979 -7.256 30.240 1.00 29.72 164 LYS A N 1
ATOM 1311 C CA . LYS A 1 164 ? -68.435 -7.459 30.082 1.00 29.72 164 LYS A CA 1
ATOM 1312 C C . LYS A 1 164 ? -68.989 -8.895 30.016 1.00 29.72 164 LYS A C 1
ATOM 1314 O O . LYS A 1 164 ? -68.560 -9.762 29.269 1.00 29.72 164 LYS A O 1
ATOM 1319 N N . ILE A 1 165 ? -69.985 -9.069 30.882 1.00 37.91 165 ILE A N 1
ATOM 1320 C CA . ILE A 1 165 ? -70.763 -10.256 31.235 1.00 37.91 165 ILE A CA 1
ATOM 1321 C C . ILE A 1 165 ? -71.941 -10.430 30.255 1.00 37.91 165 ILE A C 1
ATOM 1323 O O . ILE A 1 165 ? -72.431 -9.441 29.715 1.00 37.91 165 ILE A O 1
ATOM 1327 N N . GLN A 1 166 ? -72.431 -11.677 30.184 1.00 33.47 166 GLN A N 1
ATOM 1328 C CA . GLN A 1 166 ? -73.706 -12.181 29.640 1.00 33.47 166 GLN A CA 1
ATOM 1329 C C . GLN A 1 166 ? -73.806 -12.355 28.117 1.00 33.47 166 GLN A C 1
ATOM 1331 O O . GLN A 1 166 ? -73.990 -11.404 27.368 1.00 33.47 166 GLN A O 1
ATOM 1336 N N . ASN A 1 167 ? -73.869 -13.619 27.683 1.00 30.62 167 ASN A N 1
ATOM 1337 C CA . ASN A 1 167 ? -75.146 -14.128 27.196 1.00 30.62 167 ASN A CA 1
ATOM 1338 C C . ASN A 1 167 ? -75.263 -15.650 27.316 1.00 30.62 167 ASN A C 1
ATOM 1340 O O . ASN A 1 167 ? -74.319 -16.411 27.135 1.00 30.62 167 ASN A O 1
ATOM 1344 N N . ILE A 1 168 ? -76.479 -16.029 27.676 1.00 42.09 168 ILE A N 1
ATOM 1345 C CA . ILE A 1 168 ? -77.020 -17.360 27.889 1.00 42.09 168 ILE A CA 1
ATOM 1346 C C . ILE A 1 168 ? -77.414 -17.908 26.513 1.00 42.09 168 ILE A C 1
ATOM 1348 O O . ILE A 1 168 ? -78.049 -17.201 25.731 1.00 42.09 168 ILE A O 1
ATOM 1352 N N . SER A 1 169 ? -77.109 -19.168 26.222 1.00 34.38 169 SER A N 1
ATOM 1353 C CA . SER A 1 169 ? -77.914 -19.962 25.292 1.00 34.38 169 SER A CA 1
ATOM 1354 C C . SER A 1 169 ? -77.797 -21.429 25.656 1.00 34.38 169 SER A C 1
ATOM 1356 O O . SER A 1 169 ? -76.787 -22.086 25.431 1.00 34.38 169 SER A O 1
ATOM 1358 N N . VAL A 1 170 ? -78.874 -21.898 26.271 1.00 39.34 170 VAL A N 1
ATOM 1359 C CA . VAL A 1 170 ? -79.308 -23.287 26.244 1.00 39.34 170 VAL A CA 1
ATOM 1360 C C . VAL A 1 170 ? -79.707 -23.638 24.813 1.00 39.34 170 VAL A C 1
ATOM 1362 O O . VAL A 1 170 ? -80.367 -22.833 24.159 1.00 39.34 170 VAL A O 1
ATOM 1365 N N . SER A 1 171 ? -79.368 -24.842 24.355 1.00 34.22 171 SER A N 1
ATOM 1366 C CA . SER A 1 171 ? -80.265 -25.685 23.553 1.00 34.22 171 SER A CA 1
ATOM 1367 C C . SER A 1 171 ? -79.728 -27.118 23.502 1.00 34.22 171 SER A C 1
ATOM 1369 O O . SER A 1 171 ? -78.597 -27.351 23.083 1.00 34.22 171 SER A O 1
ATOM 1371 N N . SER A 1 172 ? -80.576 -28.035 23.973 1.00 38.03 172 SER A N 1
ATOM 1372 C CA . SER A 1 172 ? -80.575 -29.490 23.775 1.00 38.03 172 SER A CA 1
ATOM 1373 C C . SER A 1 172 ? -80.495 -29.843 22.277 1.00 38.03 172 SER A C 1
ATOM 1375 O O . SER A 1 172 ? -80.850 -29.019 21.436 1.00 38.03 172 SER A O 1
ATOM 1377 N N . VAL A 1 173 ? -80.018 -31.018 21.869 1.00 42.31 173 VAL A N 1
ATOM 1378 C CA . VAL A 1 173 ? -80.540 -32.372 22.143 1.00 42.31 173 VAL A CA 1
ATOM 1379 C C . VAL A 1 173 ? -79.442 -33.425 22.083 1.00 42.31 173 VAL A C 1
ATOM 1381 O O . VAL A 1 173 ? -78.477 -33.225 21.315 1.00 42.31 173 VAL A O 1
#

Organism: Aotus nancymaae (NCBI:txid37293)

Foldseek 3Di:
DWDADPVRWTKDWKWKPPDPPPPDTQIWIWTHDLPQQKIWTANYPPVPDPPPGDTPDMDGLLQFPAKADCCVVCVVAPLWIWTDGHPDIMIIHAPHVVRSVVVRVVSVVSSVVPPDPPPPPPPPDDDDDDDDDDDDPDFDWDWDADPNDTDIHTDDDDDDDDDDDDDDDDDDD

pLDDT: mean 78.55, std 23.03, range [29.72, 98.06]

Sequence (173 aa):
MPYVDRQNRICGFLDIEENENSGKFLRRYFILDTREDSFVWYMDNPQNLPSGSSRVGAIKLTYISKVSDATKLRPKAEFCFVMNAGMRKYFLQASDQQDLVEWVNVLNKAIKLTVPKQSDSQPNSDNLSRHGECGKKQVSYRTDIVGGVPIITPTQKEEKEKGKIQNISVSSV

Mean predicted aligned error: 15.66 Å

Radius of gyration: 29.6 Å; Cα contacts (8 Å, |Δi|>4): 255; chains: 1; bounding box: 98×46×65 Å

Nearest PDB structures (foldseek):
  1v5p-assembly1_A  TM=8.434E-01  e=1.322E-13  Mus musculus
  1eaz-assembly1_A  TM=8.613E-01  e=1.537E-07  Homo sapiens
  2w2w-assembly5_E  TM=7.989E-01  e=2.200E-04  Homo sapiens
  3pp2-assembly1_B-2  TM=7.415E-01  e=2.329E-04  Homo sapiens
  2coc-assembly1_A  TM=6.922E-01  e=9.096E-04  Homo sapiens